Protein AF-A0A438CG32-F1 (afdb_monomer)

Structure (mmCIF, N/CA/C/O backbone):
data_AF-A0A438CG32-F1
#
_entry.id   AF-A0A438CG32-F1
#
loop_
_atom_site.group_PDB
_atom_site.id
_atom_site.type_symbol
_atom_site.label_atom_id
_atom_site.label_alt_id
_atom_site.label_comp_id
_atom_site.label_asym_id
_atom_site.label_entity_id
_atom_site.label_seq_id
_atom_site.pdbx_PDB_ins_code
_atom_site.Cartn_x
_atom_site.Cartn_y
_atom_site.Cartn_z
_atom_site.occupancy
_atom_site.B_iso_or_equiv
_atom_site.auth_seq_id
_atom_site.auth_comp_id
_atom_site.auth_asym_id
_atom_site.auth_atom_id
_atom_site.pdbx_PDB_model_num
ATOM 1 N N . MET A 1 1 ? -12.682 -11.803 31.995 1.00 38.56 1 MET A N 1
ATOM 2 C CA . MET A 1 1 ? -12.901 -11.619 30.548 1.00 38.56 1 MET A CA 1
ATOM 3 C C . MET A 1 1 ? -11.550 -11.618 29.873 1.00 38.56 1 MET A C 1
ATOM 5 O O . MET A 1 1 ? -10.680 -10.861 30.289 1.00 38.56 1 MET A O 1
ATOM 9 N N . GLU A 1 2 ? -11.354 -12.551 28.947 1.00 47.75 2 GLU A N 1
ATOM 10 C CA . GLU A 1 2 ? -10.110 -12.719 28.198 1.00 47.75 2 GLU A CA 1
ATOM 11 C C . GLU A 1 2 ? -9.851 -11.510 27.298 1.00 47.75 2 GLU A C 1
ATOM 13 O O . GLU A 1 2 ? -10.769 -10.940 26.710 1.00 47.75 2 GLU A O 1
ATOM 18 N N . ALA A 1 3 ? -8.580 -11.119 27.223 1.00 44.72 3 ALA A N 1
ATOM 19 C CA . ALA A 1 3 ? -8.092 -10.100 26.318 1.00 44.72 3 ALA A CA 1
ATOM 20 C C . ALA A 1 3 ? -8.390 -10.525 24.876 1.00 44.72 3 ALA A C 1
ATOM 22 O O . ALA A 1 3 ? -7.832 -11.507 24.383 1.00 44.72 3 ALA A O 1
ATOM 23 N N . ILE A 1 4 ? -9.254 -9.771 24.196 1.00 45.94 4 ILE A N 1
ATOM 24 C CA . ILE A 1 4 ? -9.373 -9.832 22.743 1.00 45.94 4 ILE A CA 1
ATOM 25 C C . ILE A 1 4 ? -8.038 -9.319 22.214 1.00 45.94 4 ILE A C 1
ATOM 27 O O . ILE A 1 4 ? -7.788 -8.116 22.153 1.00 45.94 4 ILE A O 1
ATOM 31 N N . ASN A 1 5 ? -7.144 -10.255 21.916 1.00 46.53 5 ASN A N 1
ATOM 32 C CA . ASN A 1 5 ? -5.902 -10.010 21.212 1.00 46.53 5 ASN A CA 1
ATOM 33 C C . ASN A 1 5 ? -6.265 -9.606 19.778 1.00 46.53 5 ASN A C 1
ATOM 35 O O . ASN A 1 5 ? -6.211 -10.417 18.856 1.00 46.53 5 ASN A O 1
ATOM 39 N N . ALA A 1 6 ? -6.707 -8.360 19.603 1.00 48.31 6 ALA A N 1
ATOM 40 C CA . ALA A 1 6 ? -6.747 -7.699 18.314 1.00 48.31 6 ALA A CA 1
ATOM 41 C C . ALA A 1 6 ? -5.291 -7.451 17.931 1.00 48.31 6 ALA A C 1
ATOM 43 O O . ALA A 1 6 ? -4.747 -6.371 18.146 1.00 48.31 6 ALA A O 1
ATOM 44 N N . TYR A 1 7 ? -4.631 -8.507 17.459 1.00 46.16 7 TYR A N 1
ATOM 45 C CA . TYR A 1 7 ? -3.339 -8.381 16.822 1.00 46.16 7 TYR A CA 1
ATOM 46 C C . TYR A 1 7 ? -3.584 -7.500 15.596 1.00 46.16 7 TYR A C 1
ATOM 48 O O . TYR A 1 7 ? -4.320 -7.916 14.695 1.00 46.16 7 TYR A O 1
ATOM 56 N N . PRO A 1 8 ? -3.064 -6.265 15.563 1.00 52.84 8 PRO A N 1
ATOM 57 C CA . PRO A 1 8 ? -3.330 -5.381 14.458 1.00 52.84 8 PRO A CA 1
ATOM 58 C C . PRO A 1 8 ? -2.467 -5.864 13.294 1.00 52.84 8 PRO A C 1
ATOM 60 O O . PRO A 1 8 ? -1.335 -5.427 13.113 1.00 52.84 8 PRO A O 1
ATOM 63 N N . HIS A 1 9 ? -3.002 -6.778 12.483 1.00 53.06 9 HIS A N 1
ATOM 64 C CA . HIS A 1 9 ? -2.410 -7.195 11.206 1.00 53.06 9 HIS A CA 1
ATOM 65 C C . HIS A 1 9 ? -2.364 -6.040 10.179 1.00 53.06 9 HIS A C 1
ATOM 67 O O . HIS A 1 9 ? -1.901 -6.214 9.058 1.00 53.06 9 HIS A O 1
ATOM 73 N N . HIS A 1 10 ? -2.793 -4.837 10.572 1.00 56.47 10 HIS A N 1
ATOM 74 C CA . HIS A 1 10 ? -3.131 -3.706 9.712 1.00 56.47 10 HIS A CA 1
ATOM 75 C C . HIS A 1 10 ? -1.960 -3.125 8.898 1.00 56.47 10 HIS A C 1
ATOM 77 O O . HIS A 1 10 ? -2.202 -2.455 7.900 1.00 56.47 10 HIS A O 1
ATOM 83 N N . GLY A 1 11 ? -0.703 -3.367 9.294 1.00 56.25 11 GLY A N 1
ATOM 84 C CA . GLY A 1 11 ? 0.483 -3.010 8.494 1.00 56.25 11 GLY A CA 1
ATOM 85 C C . GLY A 1 11 ? 1.025 -4.156 7.631 1.00 56.25 11 GLY A C 1
ATOM 86 O O . GLY A 1 11 ? 1.835 -3.934 6.734 1.00 56.25 11 GLY A O 1
ATOM 87 N N . PHE A 1 12 ? 0.590 -5.388 7.906 1.00 58.66 12 PHE A N 1
ATOM 88 C CA . PHE A 1 12 ? 1.064 -6.578 7.211 1.00 58.66 12 PHE A CA 1
ATOM 89 C C . PHE A 1 12 ? 0.470 -6.644 5.802 1.00 58.66 12 PHE A C 1
ATOM 91 O O . PHE A 1 12 ? 1.202 -6.889 4.852 1.00 58.66 12 PHE A O 1
ATOM 98 N N . ASP A 1 13 ? -0.820 -6.336 5.646 1.00 71.94 13 ASP A N 1
ATOM 99 C CA . ASP A 1 13 ? -1.523 -6.427 4.358 1.00 71.94 13 ASP A CA 1
ATOM 100 C C . ASP A 1 13 ? -1.026 -5.406 3.324 1.00 71.94 13 ASP A C 1
ATOM 102 O O . ASP A 1 13 ? -0.923 -5.703 2.131 1.00 71.94 13 ASP A O 1
ATOM 106 N N . THR A 1 14 ? -0.678 -4.203 3.777 1.00 76.12 14 THR A N 1
ATOM 107 C CA . THR A 1 14 ? -0.197 -3.114 2.923 1.00 76.12 14 THR A CA 1
ATOM 108 C C . THR A 1 14 ? 1.249 -3.333 2.474 1.00 76.12 14 THR A C 1
ATOM 110 O O . THR A 1 14 ? 1.536 -3.187 1.285 1.00 76.12 14 THR A O 1
ATOM 113 N N . TRP A 1 15 ? 2.154 -3.763 3.363 1.00 86.19 15 TRP A N 1
ATOM 114 C CA . TRP A 1 15 ? 3.535 -4.090 2.966 1.00 86.19 15 TRP A CA 1
ATOM 115 C C . TRP A 1 15 ? 3.640 -5.392 2.171 1.00 86.19 15 TRP A C 1
ATOM 117 O O . TRP A 1 15 ? 4.473 -5.505 1.274 1.00 86.19 15 TRP A O 1
ATOM 127 N N . LEU A 1 16 ? 2.734 -6.341 2.415 1.00 87.75 16 LEU A N 1
ATOM 128 C CA . LEU A 1 16 ? 2.600 -7.554 1.614 1.00 87.75 16 LEU A CA 1
ATOM 129 C C . LEU A 1 16 ? 2.235 -7.242 0.155 1.00 87.75 16 LEU A C 1
ATOM 131 O O . LEU A 1 16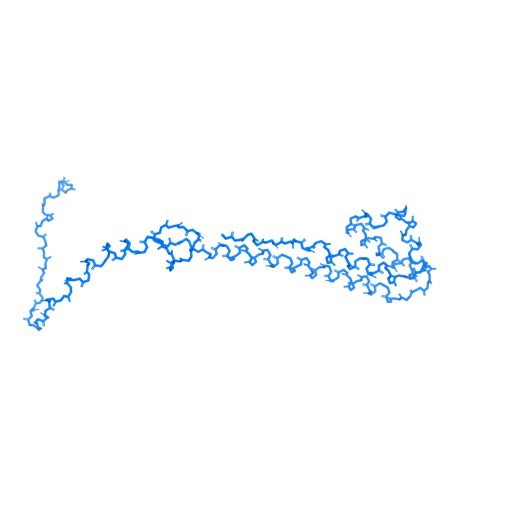 ? 2.733 -7.885 -0.765 1.00 87.75 16 LEU A O 1
ATOM 135 N N . LEU A 1 17 ? 1.389 -6.237 -0.087 1.00 87.25 17 LEU A N 1
ATOM 136 C CA . LEU A 1 17 ? 1.066 -5.815 -1.449 1.00 87.25 17 LEU A CA 1
ATOM 137 C C . LEU A 1 17 ? 2.298 -5.241 -2.173 1.00 87.25 17 LEU A C 1
ATOM 139 O O . LEU A 1 17 ? 2.500 -5.527 -3.353 1.00 87.25 17 LEU A O 1
ATOM 143 N N . VAL A 1 18 ? 3.127 -4.468 -1.461 1.00 89.12 18 VAL A N 1
ATOM 144 C CA . VAL A 1 18 ? 4.379 -3.895 -1.986 1.00 89.12 18 VAL A CA 1
ATOM 145 C C . VAL A 1 18 ? 5.403 -4.980 -2.287 1.00 89.12 18 VAL A C 1
ATOM 147 O O . VAL A 1 18 ? 5.985 -4.973 -3.371 1.00 89.12 18 VAL A O 1
ATOM 150 N N . SER A 1 19 ? 5.577 -5.953 -1.391 1.00 89.75 19 SER A N 1
ATOM 151 C CA . SER A 1 19 ? 6.509 -7.059 -1.612 1.00 89.75 19 SER A CA 1
ATOM 152 C C . SER A 1 19 ? 6.093 -7.942 -2.789 1.00 89.75 19 SER A C 1
ATOM 154 O O . SER A 1 19 ? 6.928 -8.254 -3.634 1.00 89.75 19 SER A O 1
ATOM 156 N N . TYR A 1 20 ? 4.803 -8.269 -2.926 1.00 88.50 20 TYR A N 1
ATOM 157 C CA . TYR A 1 20 ? 4.312 -9.021 -4.085 1.00 88.50 20 TYR A CA 1
ATOM 158 C C . TYR A 1 20 ? 4.524 -8.276 -5.401 1.00 88.50 20 TYR A C 1
ATOM 160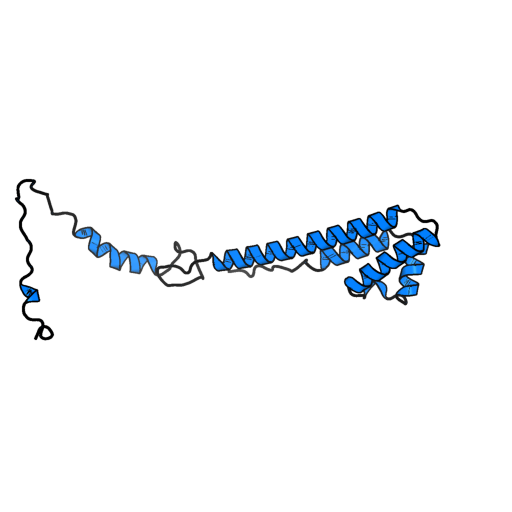 O O . TYR A 1 20 ? 4.866 -8.895 -6.411 1.00 88.50 20 TYR A O 1
ATOM 168 N N . PHE A 1 21 ? 4.307 -6.957 -5.404 1.00 88.00 21 PHE A N 1
ATOM 169 C CA . PHE A 1 21 ? 4.573 -6.147 -6.585 1.00 88.00 21 PHE A CA 1
ATOM 170 C C . PHE A 1 21 ? 6.060 -6.179 -6.929 1.00 88.00 21 PHE A C 1
ATOM 172 O O . PHE A 1 21 ? 6.397 -6.519 -8.062 1.00 88.00 21 PHE A O 1
ATOM 179 N N . TYR A 1 22 ? 6.927 -5.913 -5.945 1.00 90.50 22 TYR A N 1
ATOM 180 C CA . TYR A 1 22 ? 8.377 -5.999 -6.091 1.00 90.50 22 TYR A CA 1
ATOM 181 C C . TYR A 1 22 ? 8.779 -7.349 -6.680 1.00 90.50 22 TYR A C 1
ATOM 183 O O . TYR A 1 22 ? 9.414 -7.383 -7.726 1.00 90.50 22 TYR A O 1
ATOM 191 N N . ASP A 1 23 ? 8.342 -8.467 -6.103 1.00 90.31 23 ASP A N 1
ATOM 192 C CA . ASP A 1 23 ? 8.697 -9.807 -6.574 1.00 90.31 23 ASP A CA 1
ATOM 193 C C . ASP A 1 23 ? 8.275 -10.072 -8.024 1.00 90.31 23 ASP A C 1
ATOM 195 O O . ASP A 1 23 ? 9.033 -10.706 -8.766 1.00 90.31 23 ASP A O 1
ATOM 199 N N . GLY A 1 24 ? 7.126 -9.537 -8.443 1.00 87.06 24 GLY A N 1
ATOM 200 C CA . GLY A 1 24 ? 6.602 -9.635 -9.805 1.00 87.06 24 GLY A CA 1
ATOM 201 C C . GLY A 1 24 ? 7.252 -8.703 -10.835 1.00 87.06 24 GLY A C 1
ATOM 202 O O . GLY A 1 24 ? 6.958 -8.832 -12.025 1.00 87.06 24 GLY A O 1
ATOM 203 N N . MET A 1 25 ? 8.118 -7.774 -10.417 1.00 87.31 25 MET A N 1
ATOM 204 C CA . MET A 1 25 ? 8.831 -6.872 -11.327 1.00 87.31 25 MET A CA 1
ATOM 205 C C . MET A 1 25 ? 9.902 -7.605 -12.143 1.00 87.31 25 MET A C 1
ATOM 207 O O . MET A 1 25 ? 10.520 -8.573 -11.685 1.00 87.31 25 MET A O 1
ATOM 211 N N . SER A 1 26 ? 10.170 -7.094 -13.350 1.00 86.75 26 SER A N 1
ATOM 212 C CA . SER A 1 26 ? 11.278 -7.575 -14.174 1.00 86.75 26 SER A CA 1
ATOM 213 C C . SER A 1 26 ? 12.625 -7.299 -13.493 1.00 86.75 26 SER A C 1
ATOM 215 O O . SER A 1 26 ? 12.757 -6.393 -12.664 1.00 86.75 26 SER A O 1
ATOM 217 N N . SER A 1 27 ? 13.663 -8.057 -13.856 1.00 89.06 27 SER A N 1
ATOM 218 C CA . SER A 1 27 ? 15.013 -7.836 -13.322 1.00 89.06 27 SER A CA 1
ATOM 219 C C . SER A 1 27 ? 15.534 -6.424 -13.607 1.00 89.06 27 SER A C 1
ATOM 221 O O . SER A 1 27 ? 16.195 -5.839 -12.753 1.00 89.06 27 SER A O 1
ATOM 223 N N . SER A 1 28 ? 15.210 -5.866 -14.776 1.00 87.38 28 SER A N 1
ATOM 224 C CA . SER A 1 28 ? 15.610 -4.514 -15.179 1.00 87.38 28 SER A CA 1
ATOM 225 C C . SER A 1 28 ? 14.955 -3.446 -14.304 1.00 87.38 28 SER A C 1
ATOM 227 O O . SER A 1 28 ? 15.633 -2.541 -13.822 1.00 87.38 28 SER A O 1
ATOM 229 N N . MET A 1 29 ? 13.656 -3.584 -14.031 1.00 86.50 29 MET A N 1
ATOM 230 C CA . MET A 1 29 ? 12.931 -2.662 -13.159 1.00 86.50 29 MET A CA 1
ATOM 231 C C . MET A 1 29 ? 13.391 -2.759 -11.709 1.00 86.50 29 MET A C 1
ATOM 233 O O . MET A 1 29 ? 13.563 -1.732 -11.061 1.00 86.50 29 MET A O 1
ATOM 237 N N . LYS A 1 30 ? 13.610 -3.980 -11.197 1.00 90.75 30 LYS A N 1
ATOM 238 C CA . LYS A 1 30 ? 14.161 -4.185 -9.849 1.00 90.75 30 LYS A CA 1
ATOM 239 C C . LYS A 1 30 ? 15.515 -3.506 -9.719 1.00 90.75 30 LYS A C 1
ATOM 241 O O . LYS A 1 30 ? 15.746 -2.792 -8.755 1.00 90.75 30 LYS A O 1
ATOM 246 N N . LEU A 1 31 ? 16.387 -3.675 -10.713 1.00 91.44 31 LEU A N 1
ATOM 247 C CA . LEU A 1 31 ? 17.693 -3.025 -10.718 1.00 91.44 31 LEU A CA 1
ATOM 248 C C . LEU A 1 31 ? 17.567 -1.497 -10.696 1.00 91.44 31 LEU A C 1
ATOM 250 O O . LEU A 1 31 ? 18.268 -0.848 -9.921 1.00 91.44 31 LEU A O 1
ATOM 254 N N . LEU A 1 32 ? 16.682 -0.921 -11.514 1.00 91.31 32 LEU A N 1
ATOM 255 C CA . LEU A 1 32 ? 16.436 0.522 -11.519 1.00 91.31 32 LEU A CA 1
ATOM 256 C C . LEU A 1 32 ? 15.917 1.004 -10.157 1.00 91.31 32 LEU A C 1
ATOM 258 O O . LEU A 1 32 ? 16.460 1.957 -9.600 1.00 91.31 32 LEU A O 1
ATOM 262 N N . LEU A 1 33 ? 14.925 0.306 -9.602 1.00 92.69 33 LEU A N 1
ATOM 263 C CA . LEU A 1 33 ? 14.332 0.603 -8.302 1.00 92.69 33 LEU A CA 1
ATOM 264 C C . LEU A 1 33 ? 15.380 0.579 -7.184 1.00 92.69 33 LEU A C 1
ATOM 266 O O . LEU A 1 33 ? 15.513 1.546 -6.436 1.00 92.69 33 LEU A O 1
ATOM 270 N N . GLU A 1 34 ? 16.169 -0.493 -7.103 1.00 94.19 34 GLU A N 1
ATOM 271 C CA . GLU A 1 34 ? 17.217 -0.638 -6.091 1.00 94.19 34 GLU A CA 1
ATOM 272 C C . GLU A 1 34 ? 18.325 0.397 -6.269 1.00 94.19 34 GLU A C 1
ATOM 274 O O . GLU A 1 34 ? 18.819 0.945 -5.289 1.00 94.19 34 GLU A O 1
ATOM 279 N N . THR A 1 35 ? 18.689 0.729 -7.509 1.00 93.69 35 THR A N 1
ATOM 280 C CA . THR A 1 35 ? 19.692 1.769 -7.783 1.00 93.69 35 THR A CA 1
ATOM 281 C C . THR A 1 35 ? 19.231 3.128 -7.262 1.00 93.69 35 THR A C 1
ATOM 283 O O . THR A 1 35 ? 20.011 3.840 -6.632 1.00 93.69 35 THR A O 1
ATOM 286 N N . MET A 1 36 ? 17.962 3.479 -7.475 1.00 91.69 36 MET A N 1
ATOM 287 C CA . MET A 1 36 ? 17.385 4.726 -6.965 1.00 91.69 36 MET A CA 1
ATOM 288 C C . MET A 1 36 ? 17.278 4.746 -5.442 1.00 91.69 36 MET A C 1
ATOM 290 O O . MET A 1 36 ? 17.476 5.789 -4.823 1.00 91.69 36 MET A O 1
ATOM 294 N N . CYS A 1 37 ? 16.988 3.592 -4.842 1.00 92.75 37 CYS A N 1
ATOM 295 C CA . CYS A 1 37 ? 16.851 3.455 -3.398 1.00 92.75 37 CYS A CA 1
ATOM 296 C C . CYS A 1 37 ? 18.190 3.232 -2.679 1.00 92.75 37 CYS A C 1
ATOM 298 O O . CYS A 1 37 ? 18.207 3.194 -1.451 1.00 92.75 37 CYS A O 1
ATOM 300 N N . GLY A 1 38 ? 19.301 3.055 -3.404 1.00 93.31 38 GLY A N 1
ATOM 301 C CA . GLY A 1 38 ? 20.597 2.683 -2.827 1.00 93.31 38 GLY A CA 1
ATOM 302 C C . GLY A 1 38 ? 20.634 1.267 -2.234 1.00 93.31 38 GLY A C 1
ATOM 303 O O . GLY A 1 38 ? 21.413 1.019 -1.318 1.00 93.31 38 GLY A O 1
ATOM 304 N N . GLY A 1 39 ? 19.787 0.355 -2.724 1.00 93.06 39 GLY A N 1
ATOM 305 C CA . GLY A 1 39 ? 19.622 -1.009 -2.203 1.00 93.06 39 GLY A CA 1
ATOM 306 C C . GLY A 1 39 ? 18.710 -1.118 -0.975 1.00 93.06 39 GLY A C 1
ATOM 307 O O . GLY A 1 39 ? 18.693 -2.152 -0.314 1.00 93.06 39 GLY A O 1
ATOM 308 N N . ASP A 1 40 ? 18.010 -0.036 -0.625 1.00 93.56 40 ASP A N 1
ATOM 309 C CA . ASP A 1 40 ? 17.270 0.115 0.633 1.00 93.56 40 ASP A CA 1
ATOM 310 C C . ASP A 1 40 ? 15.748 0.223 0.422 1.00 93.56 40 ASP A C 1
ATOM 312 O O . ASP A 1 40 ? 15.037 0.800 1.242 1.00 93.56 40 ASP A O 1
ATOM 316 N N . PHE A 1 41 ? 15.218 -0.290 -0.696 1.00 93.31 41 PHE A N 1
ATOM 317 C CA . PHE A 1 41 ? 13.802 -0.111 -1.045 1.00 93.31 41 PHE A CA 1
ATOM 318 C C . PHE A 1 41 ? 12.848 -0.647 0.037 1.00 93.31 41 PHE A C 1
ATOM 320 O O . PHE A 1 41 ? 11.927 0.049 0.459 1.00 93.31 41 PHE A O 1
ATOM 327 N N . MET A 1 42 ? 13.103 -1.854 0.551 1.00 89.38 42 MET A N 1
ATOM 328 C CA . MET A 1 42 ? 12.217 -2.528 1.515 1.00 89.38 42 MET A CA 1
ATOM 329 C C . MET A 1 42 ? 12.185 -1.883 2.909 1.00 89.38 42 MET A C 1
ATOM 331 O O . MET A 1 42 ? 11.339 -2.252 3.725 1.00 89.38 42 MET A O 1
ATOM 335 N N . ASN A 1 43 ? 13.080 -0.930 3.181 1.00 90.00 43 ASN A N 1
ATOM 336 C CA . ASN A 1 43 ? 13.110 -0.171 4.431 1.00 90.00 43 ASN A CA 1
ATOM 337 C C . ASN A 1 43 ? 12.510 1.238 4.284 1.00 90.00 43 ASN A C 1
ATOM 339 O O . ASN A 1 43 ? 12.441 1.972 5.272 1.00 90.00 43 ASN A O 1
ATOM 343 N N . LYS A 1 44 ? 12.080 1.634 3.076 1.00 90.38 44 LYS A N 1
ATOM 344 C CA . LYS A 1 44 ? 11.383 2.906 2.855 1.00 90.38 44 LYS A CA 1
ATOM 345 C C . LYS A 1 44 ? 10.012 2.900 3.505 1.00 90.38 44 LYS A C 1
ATOM 347 O O . LYS A 1 44 ? 9.403 1.853 3.722 1.00 90.38 44 LYS A O 1
ATOM 352 N N . ASN A 1 45 ? 9.515 4.095 3.804 1.00 90.00 45 ASN A N 1
ATOM 353 C CA . ASN A 1 45 ? 8.122 4.222 4.198 1.00 90.00 45 ASN A CA 1
ATOM 354 C C . ASN A 1 45 ? 7.200 4.017 2.978 1.00 90.00 45 ASN A C 1
ATOM 356 O O . ASN A 1 45 ? 7.647 3.997 1.832 1.00 90.00 45 ASN A O 1
ATOM 360 N N . MET A 1 46 ? 5.901 3.848 3.225 1.00 83.44 46 MET A N 1
ATOM 361 C CA . MET A 1 46 ? 4.940 3.523 2.169 1.00 83.44 46 MET A CA 1
ATOM 362 C C . MET A 1 46 ? 4.788 4.619 1.110 1.00 83.44 46 MET A C 1
ATOM 364 O O . MET A 1 46 ? 4.648 4.295 -0.065 1.00 83.44 46 MET A O 1
ATOM 368 N N . GLU A 1 47 ? 4.827 5.888 1.508 1.00 88.19 47 GLU A N 1
ATOM 369 C CA . GLU A 1 47 ? 4.710 7.025 0.590 1.00 88.19 47 GLU A CA 1
ATOM 370 C C . GLU A 1 47 ? 5.921 7.071 -0.349 1.00 88.19 47 GLU A C 1
ATOM 372 O O . GLU A 1 47 ? 5.766 7.015 -1.567 1.00 88.19 47 GLU A O 1
ATOM 377 N N . GLU A 1 48 ? 7.126 7.007 0.221 1.00 91.19 48 GLU A N 1
ATOM 378 C CA . GLU A 1 48 ? 8.379 6.941 -0.536 1.00 91.19 48 GLU A CA 1
ATOM 379 C C . GLU A 1 48 ? 8.419 5.727 -1.471 1.00 91.19 48 GLU A C 1
ATOM 381 O O . GLU A 1 48 ? 8.800 5.843 -2.634 1.00 91.19 48 GLU A O 1
ATOM 386 N N . ALA A 1 49 ? 8.019 4.549 -0.984 1.00 91.88 49 ALA A N 1
ATOM 387 C CA . ALA A 1 49 ? 8.013 3.336 -1.790 1.00 91.88 49 ALA A CA 1
ATOM 388 C C . ALA A 1 49 ? 7.071 3.460 -2.993 1.00 91.88 49 ALA A C 1
ATOM 390 O O . ALA A 1 49 ? 7.447 3.085 -4.104 1.00 91.88 49 ALA A O 1
ATOM 391 N N . MET A 1 50 ? 5.873 4.018 -2.803 1.00 91.31 50 MET A N 1
ATOM 392 C CA . MET A 1 50 ? 4.931 4.244 -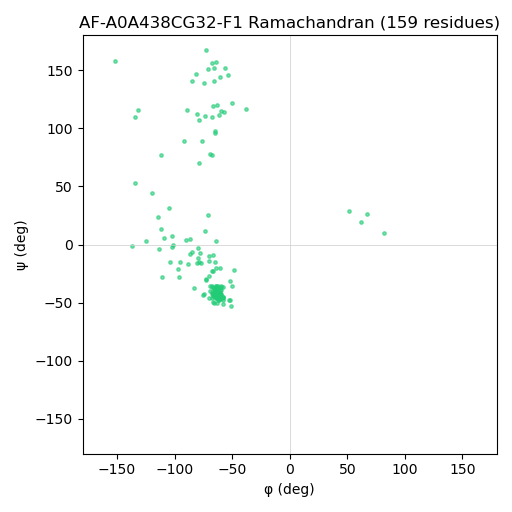3.900 1.00 91.31 50 MET A CA 1
ATOM 393 C C . MET A 1 50 ? 5.450 5.277 -4.904 1.00 91.31 50 MET A C 1
ATOM 395 O O . MET A 1 50 ? 5.300 5.064 -6.109 1.00 91.31 50 MET A O 1
ATOM 399 N N . ASP A 1 51 ? 6.116 6.335 -4.441 1.00 92.62 51 ASP A N 1
ATOM 400 C CA . ASP A 1 51 ? 6.754 7.325 -5.313 1.00 92.62 51 ASP A CA 1
ATOM 401 C C . ASP A 1 51 ? 7.851 6.693 -6.178 1.00 92.62 51 ASP A C 1
ATOM 403 O O . ASP A 1 51 ? 7.883 6.895 -7.397 1.00 92.62 51 ASP A O 1
ATOM 407 N N . PHE A 1 52 ? 8.707 5.855 -5.586 1.00 93.25 52 PHE A N 1
ATOM 408 C CA . PHE A 1 52 ? 9.724 5.120 -6.339 1.00 93.25 52 PHE A CA 1
ATOM 409 C C . PHE A 1 52 ? 9.105 4.152 -7.354 1.00 93.25 52 PHE A C 1
ATOM 411 O O . PHE A 1 52 ? 9.547 4.108 -8.503 1.00 93.25 52 PHE A O 1
ATOM 418 N N . LEU A 1 53 ? 8.063 3.405 -6.977 1.00 91.81 53 LEU A N 1
ATOM 419 C CA . LEU A 1 53 ? 7.366 2.494 -7.894 1.00 91.81 53 LEU A CA 1
ATOM 420 C C . LEU A 1 53 ? 6.696 3.243 -9.054 1.00 91.81 53 LEU A C 1
ATOM 422 O O . LEU A 1 53 ? 6.744 2.778 -10.195 1.00 91.81 53 LEU A O 1
ATOM 426 N N . SER A 1 54 ? 6.109 4.409 -8.781 1.00 90.44 54 SER A N 1
ATOM 427 C CA . SER A 1 54 ? 5.521 5.290 -9.794 1.00 90.44 54 SER A CA 1
ATOM 428 C C . SER A 1 54 ? 6.580 5.779 -10.782 1.00 90.44 54 SER A C 1
ATOM 430 O O . SER A 1 54 ? 6.407 5.647 -11.996 1.00 90.44 54 SER A O 1
ATOM 432 N N . TYR A 1 55 ? 7.722 6.247 -10.268 1.00 89.88 55 TYR A N 1
ATOM 433 C CA . TYR A 1 55 ? 8.837 6.673 -11.105 1.00 89.88 55 TYR A CA 1
ATOM 434 C C . TYR A 1 55 ? 9.369 5.530 -11.970 1.00 89.88 55 TYR A C 1
ATOM 436 O O . TYR A 1 55 ? 9.581 5.715 -13.166 1.00 89.88 55 TYR A O 1
ATOM 444 N N . VAL A 1 56 ? 9.569 4.337 -11.402 1.00 89.12 56 VAL A N 1
ATOM 445 C CA . VAL A 1 56 ? 10.056 3.175 -12.161 1.00 89.12 56 VAL A CA 1
ATOM 446 C C . VAL A 1 56 ? 9.058 2.768 -13.244 1.00 89.12 56 VAL A C 1
ATOM 448 O O . VAL A 1 56 ? 9.481 2.426 -14.346 1.00 89.12 56 VAL A O 1
ATOM 451 N N . ALA A 1 57 ? 7.752 2.863 -12.986 1.00 86.06 57 ALA A N 1
ATOM 452 C CA . ALA A 1 57 ? 6.732 2.609 -14.001 1.00 86.06 57 ALA A CA 1
ATOM 453 C C . ALA A 1 57 ? 6.747 3.638 -15.137 1.00 86.06 57 ALA A C 1
ATOM 455 O O . ALA A 1 57 ? 6.560 3.279 -16.300 1.00 86.06 57 ALA A O 1
ATOM 456 N N . GLU A 1 58 ? 6.999 4.909 -14.826 1.00 84.38 58 GLU A N 1
ATOM 457 C CA . GLU A 1 58 ? 7.148 5.950 -15.840 1.00 84.38 58 GLU A CA 1
ATOM 458 C C . GLU A 1 58 ? 8.447 5.780 -16.638 1.00 84.38 58 GLU A C 1
ATOM 460 O O . GLU A 1 58 ? 8.429 5.787 -17.870 1.00 84.38 58 GLU A O 1
ATOM 465 N N . ALA A 1 59 ? 9.565 5.544 -15.953 1.00 81.06 59 ALA A N 1
ATOM 466 C CA . ALA A 1 59 ? 10.861 5.314 -16.572 1.00 81.06 59 ALA A CA 1
ATOM 467 C C . ALA A 1 59 ? 10.858 4.050 -17.444 1.00 81.06 59 ALA A C 1
ATOM 469 O O . ALA A 1 59 ? 11.370 4.092 -18.562 1.00 81.06 59 ALA A O 1
ATOM 470 N N . GLY A 1 60 ? 10.245 2.950 -16.997 1.00 74.50 60 GLY A N 1
ATOM 471 C CA . GLY A 1 60 ? 10.145 1.694 -17.749 1.00 74.50 60 GLY A CA 1
ATOM 472 C C . GLY A 1 60 ? 9.428 1.847 -19.095 1.00 74.50 60 GLY A C 1
ATOM 473 O O . GLY A 1 60 ? 9.875 1.280 -20.095 1.00 74.50 60 GLY A O 1
ATOM 474 N N . MET A 1 61 ? 8.399 2.702 -19.154 1.00 65.44 61 MET A N 1
ATOM 475 C CA . MET A 1 61 ? 7.642 2.990 -20.379 1.00 65.44 61 MET A CA 1
ATOM 476 C C . MET A 1 61 ? 8.496 3.684 -21.453 1.00 65.44 61 MET A C 1
ATOM 478 O O . MET A 1 61 ? 8.339 3.401 -22.639 1.00 65.44 61 MET A O 1
ATOM 482 N N . TYR A 1 62 ? 9.406 4.582 -21.058 1.00 63.84 62 TYR A N 1
ATOM 483 C CA . TYR A 1 62 ? 10.238 5.343 -22.002 1.00 63.84 62 TYR A CA 1
ATOM 484 C C . TYR A 1 62 ? 11.622 4.731 -22.247 1.00 63.84 62 TYR A C 1
ATOM 486 O O . TYR A 1 62 ? 12.207 4.959 -23.305 1.00 63.84 62 TYR A O 1
ATOM 494 N N . THR A 1 63 ? 12.171 3.996 -21.275 1.00 65.00 63 THR A N 1
ATOM 495 C CA . THR A 1 63 ? 13.581 3.563 -21.286 1.00 65.00 63 THR A CA 1
ATOM 496 C C . THR A 1 63 ? 13.768 2.064 -21.490 1.00 65.00 63 THR A C 1
ATOM 498 O O . THR A 1 63 ? 14.789 1.666 -22.047 1.00 65.00 63 THR A O 1
ATOM 501 N N . LEU A 1 64 ? 12.796 1.235 -21.088 1.00 65.50 64 LEU A N 1
ATOM 502 C CA . LEU A 1 64 ? 12.913 -0.228 -21.117 1.00 65.50 64 LEU A CA 1
ATOM 503 C C . LEU A 1 64 ? 11.957 -0.899 -22.119 1.00 65.50 64 LEU A C 1
ATOM 505 O O . LEU A 1 64 ? 12.057 -2.108 -22.315 1.00 65.50 64 LEU A O 1
ATOM 509 N N . ASN A 1 65 ? 11.078 -0.135 -22.793 1.00 62.47 65 ASN A N 1
ATOM 510 C CA . ASN A 1 65 ? 9.997 -0.649 -23.657 1.00 62.47 65 ASN A CA 1
ATOM 511 C C . ASN A 1 65 ? 9.120 -1.703 -22.952 1.00 62.47 65 ASN A C 1
ATOM 513 O O . ASN A 1 65 ? 8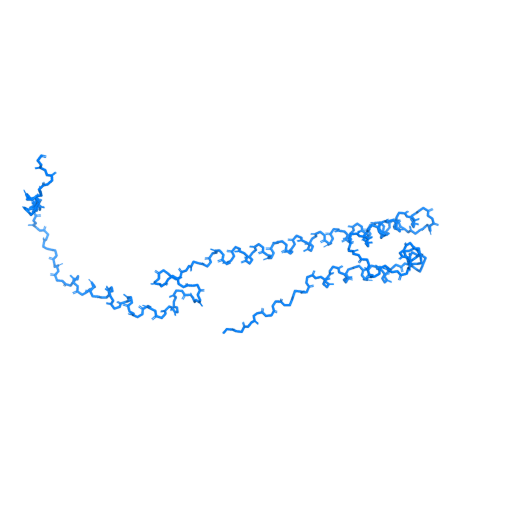.579 -2.605 -23.592 1.00 62.47 65 ASN A O 1
ATOM 517 N N . GLU A 1 66 ? 9.002 -1.612 -21.629 1.00 65.12 66 GLU A N 1
ATOM 518 C CA . GLU A 1 66 ? 8.153 -2.501 -20.845 1.00 65.12 66 GLU A CA 1
ATOM 519 C C . GLU A 1 66 ? 6.714 -1.961 -20.839 1.00 65.12 66 GLU A C 1
ATOM 521 O O . GLU A 1 66 ? 6.484 -0.750 -20.824 1.00 65.12 66 GLU A O 1
ATOM 526 N N . ASP A 1 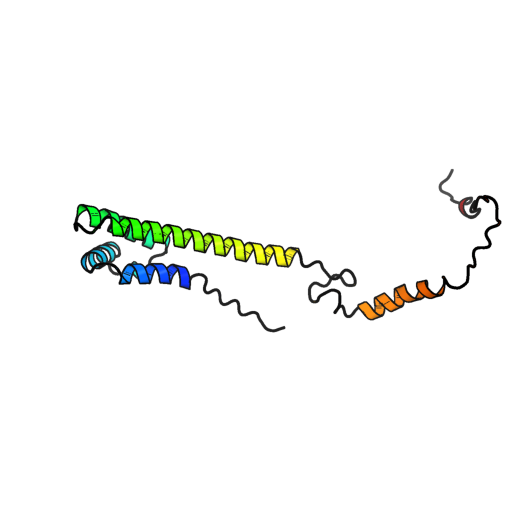67 ? 5.745 -2.876 -20.937 1.00 61.84 67 ASP A N 1
ATOM 527 C CA . ASP A 1 67 ? 4.354 -2.576 -21.290 1.00 61.84 67 ASP A CA 1
ATOM 528 C C . ASP A 1 67 ? 3.665 -1.543 -20.375 1.00 61.84 67 ASP A C 1
ATOM 530 O O . ASP A 1 67 ? 3.885 -1.482 -19.162 1.00 61.84 67 ASP A O 1
ATOM 534 N N . ILE A 1 68 ? 2.691 -0.826 -20.958 1.00 62.53 68 ILE A N 1
ATOM 535 C CA . ILE A 1 68 ? 1.703 0.055 -20.286 1.00 62.53 68 ILE A CA 1
ATOM 536 C C . ILE A 1 68 ? 1.025 -0.644 -19.085 1.00 62.53 68 ILE A C 1
ATOM 538 O O . ILE A 1 68 ? 0.534 0.002 -18.153 1.00 62.53 68 ILE A O 1
ATOM 542 N N . ASP A 1 69 ? 1.043 -1.976 -19.090 1.00 73.69 69 ASP A N 1
ATOM 543 C CA . ASP A 1 69 ? 0.631 -2.867 -18.012 1.00 73.69 69 ASP A CA 1
ATOM 544 C C . ASP A 1 69 ? 1.255 -2.512 -16.649 1.00 73.69 69 ASP A C 1
ATOM 546 O O . ASP A 1 69 ? 0.562 -2.582 -15.636 1.00 73.69 69 ASP A O 1
ATOM 550 N N . MET A 1 70 ? 2.509 -2.044 -16.579 1.00 77.00 70 MET A N 1
ATOM 551 C CA . MET A 1 70 ? 3.113 -1.714 -15.279 1.00 77.00 70 MET A CA 1
ATOM 552 C C . MET A 1 70 ? 2.442 -0.508 -14.623 1.00 77.00 70 MET A C 1
ATOM 554 O O . MET A 1 70 ? 2.079 -0.562 -13.449 1.00 77.00 70 MET A O 1
ATOM 558 N N . LYS A 1 71 ? 2.216 0.564 -15.385 1.00 79.75 71 LYS A N 1
ATOM 559 C CA . LYS A 1 71 ? 1.513 1.751 -14.887 1.00 79.75 71 LYS A CA 1
ATOM 560 C C . LYS A 1 71 ? 0.099 1.392 -14.430 1.00 79.75 71 LYS A C 1
ATOM 562 O O . LYS A 1 71 ? -0.355 1.872 -13.393 1.00 79.75 71 LYS A O 1
ATOM 567 N N . ALA A 1 72 ? -0.577 0.509 -15.167 1.00 85.50 72 ALA A N 1
ATOM 568 C CA . ALA A 1 72 ? -1.885 -0.005 -14.778 1.00 85.50 72 ALA A CA 1
ATOM 569 C C . ALA A 1 72 ? -1.824 -0.823 -13.477 1.00 85.50 72 ALA A C 1
ATOM 571 O O . ALA A 1 72 ? -2.694 -0.669 -12.620 1.00 85.50 72 ALA A O 1
ATOM 572 N N . LYS A 1 73 ? -0.789 -1.651 -13.288 1.00 84.06 73 LYS A N 1
ATOM 573 C CA . LYS A 1 73 ? -0.581 -2.422 -12.055 1.00 84.06 73 LYS A CA 1
ATOM 574 C C . LYS A 1 73 ? -0.252 -1.532 -10.854 1.00 84.06 73 LYS A C 1
ATOM 576 O O . LYS A 1 73 ? -0.828 -1.763 -9.794 1.00 84.06 73 LYS A O 1
ATOM 581 N N . VAL A 1 74 ? 0.578 -0.495 -11.015 1.00 87.31 74 VAL A N 1
ATOM 582 C CA . VAL A 1 74 ? 0.835 0.505 -9.958 1.00 87.31 74 VAL A CA 1
ATOM 583 C C . VAL A 1 74 ? -0.453 1.253 -9.611 1.00 87.31 74 VAL A C 1
ATOM 585 O O . VAL A 1 74 ? -0.811 1.334 -8.444 1.00 87.31 74 VAL A O 1
ATOM 588 N N . ALA A 1 75 ? -1.234 1.698 -10.601 1.00 88.31 75 ALA A N 1
ATOM 589 C CA . ALA A 1 75 ? -2.522 2.349 -10.343 1.00 88.31 75 ALA A CA 1
ATOM 590 C C . ALA A 1 75 ? -3.527 1.418 -9.633 1.00 88.31 75 ALA A C 1
ATOM 592 O O . ALA A 1 75 ? -4.236 1.829 -8.712 1.00 88.31 75 ALA A O 1
ATOM 593 N N . ALA A 1 76 ? -3.584 0.144 -10.031 1.00 90.06 76 ALA A N 1
ATOM 594 C CA . ALA A 1 76 ? -4.421 -0.855 -9.374 1.00 90.06 76 ALA A CA 1
ATOM 595 C C . ALA A 1 76 ? -3.980 -1.113 -7.926 1.00 90.06 76 ALA A C 1
ATOM 597 O O . ALA A 1 76 ? -4.833 -1.341 -7.065 1.00 90.06 76 ALA A O 1
ATOM 598 N N . MET A 1 77 ? -2.674 -1.068 -7.668 1.00 89.12 77 MET A N 1
ATOM 599 C CA . MET A 1 77 ? -2.084 -1.179 -6.342 1.00 89.12 77 MET A CA 1
ATOM 600 C C . MET A 1 77 ? -2.436 0.027 -5.468 1.00 89.12 77 MET A C 1
ATOM 602 O O . MET A 1 77 ? -2.966 -0.180 -4.379 1.00 89.12 77 MET A O 1
ATOM 606 N N . THR A 1 78 ? -2.261 1.258 -5.962 1.00 89.50 78 THR A N 1
ATOM 607 C CA . THR A 1 78 ? -2.670 2.489 -5.263 1.00 89.50 78 THR A CA 1
ATOM 608 C C . THR A 1 78 ? -4.139 2.426 -4.848 1.00 89.50 78 THR A C 1
ATOM 610 O O . THR A 1 78 ? -4.458 2.608 -3.678 1.00 89.50 78 THR A O 1
ATOM 613 N N . ARG A 1 79 ? -5.035 2.034 -5.764 1.00 91.19 79 ARG A N 1
ATOM 614 C CA . ARG A 1 79 ? -6.468 1.888 -5.459 1.00 91.19 79 ARG A CA 1
ATOM 615 C C . ARG A 1 79 ? -6.745 0.856 -4.358 1.00 91.19 79 ARG A C 1
ATOM 617 O O . ARG A 1 79 ? -7.639 1.052 -3.542 1.00 91.19 79 ARG A O 1
ATOM 624 N N . ARG A 1 80 ? -6.017 -0.266 -4.342 1.00 87.75 80 ARG A N 1
ATOM 625 C CA . ARG A 1 80 ? -6.168 -1.291 -3.293 1.00 87.75 80 ARG A CA 1
ATOM 626 C C . ARG A 1 80 ? -5.655 -0.799 -1.941 1.00 87.75 80 ARG A C 1
ATOM 628 O O . ARG A 1 80 ? -6.259 -1.139 -0.931 1.00 87.75 80 ARG A O 1
ATOM 635 N N . LEU A 1 81 ? -4.585 -0.003 -1.919 1.00 87.31 81 LEU A N 1
ATOM 636 C CA . LEU A 1 81 ? -4.096 0.638 -0.695 1.00 87.31 81 LEU A CA 1
ATOM 637 C C . LEU A 1 81 ? -5.129 1.626 -0.139 1.00 87.31 81 LEU A C 1
ATOM 639 O O . LEU A 1 81 ? -5.444 1.567 1.044 1.00 87.31 81 LEU A O 1
ATOM 643 N N . GLU A 1 82 ? -5.722 2.462 -0.993 1.00 87.50 82 GLU A N 1
ATOM 644 C CA . GLU A 1 82 ? -6.807 3.373 -0.599 1.00 87.50 82 GLU A CA 1
ATOM 645 C C . GLU A 1 82 ? -8.023 2.611 -0.047 1.00 87.50 82 GLU A C 1
ATOM 647 O O . GLU A 1 82 ? -8.579 2.987 0.982 1.00 87.50 82 GLU A O 1
ATOM 652 N N . GLU A 1 83 ? -8.421 1.505 -0.688 1.00 86.75 83 GLU A N 1
ATOM 653 C CA . GLU A 1 83 ? -9.515 0.651 -0.208 1.00 86.75 83 GLU A CA 1
ATOM 654 C C . GLU A 1 83 ? -9.214 0.053 1.176 1.00 86.75 83 GLU A C 1
ATOM 656 O O . GLU A 1 83 ? -10.101 0.002 2.031 1.00 86.75 83 GLU A O 1
ATOM 661 N N . LEU A 1 84 ? -7.974 -0.388 1.412 1.00 83.69 84 LEU A N 1
ATOM 662 C CA . LEU A 1 84 ? -7.540 -0.903 2.712 1.00 83.69 84 LEU A CA 1
ATOM 663 C C . LEU A 1 84 ? -7.553 0.191 3.790 1.00 83.69 84 LEU A C 1
ATOM 665 O O . LEU A 1 84 ? -8.042 -0.056 4.893 1.00 83.69 84 LEU A O 1
ATOM 669 N N . GLU A 1 85 ? -7.100 1.406 3.472 1.00 83.62 85 GLU A N 1
ATOM 670 C CA . GLU A 1 85 ? -7.133 2.536 4.411 1.00 83.62 85 GLU A CA 1
ATOM 671 C C . GLU A 1 85 ? -8.580 2.944 4.749 1.00 83.62 85 GLU A C 1
ATOM 673 O O . GLU A 1 85 ? -8.907 3.199 5.909 1.00 83.62 85 GLU A O 1
ATOM 678 N N . LEU A 1 86 ? -9.493 2.922 3.770 1.00 83.75 86 LEU A N 1
ATOM 679 C CA . LEU A 1 86 ? -10.918 3.185 4.003 1.00 83.75 86 LEU A CA 1
ATOM 680 C C . LEU A 1 86 ? -11.585 2.100 4.857 1.00 83.75 86 LEU A C 1
ATOM 682 O O . LEU A 1 86 ? -12.363 2.427 5.757 1.00 83.75 86 LEU A O 1
ATOM 686 N N . LYS A 1 87 ? -11.275 0.818 4.619 1.00 82.69 87 LYS A N 1
ATOM 687 C CA . LYS A 1 87 ? -11.761 -0.289 5.463 1.00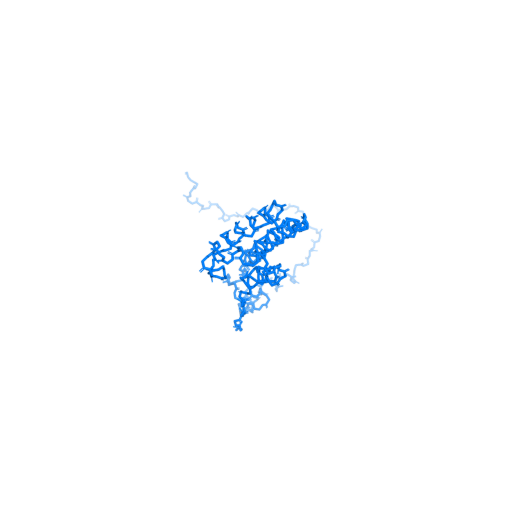 82.69 87 LYS A CA 1
ATOM 688 C C . LYS A 1 87 ? -11.299 -0.128 6.907 1.00 82.69 87 LYS A C 1
ATOM 690 O O . LYS A 1 87 ? -12.113 -0.273 7.813 1.00 82.69 87 LYS A O 1
ATOM 695 N N . LYS A 1 88 ? -10.038 0.257 7.115 1.00 77.31 88 LYS A N 1
ATOM 696 C CA . LYS A 1 88 ? -9.489 0.567 8.441 1.00 77.31 88 LYS A CA 1
ATOM 697 C C . LYS A 1 88 ? -10.268 1.687 9.132 1.00 77.31 88 LYS A C 1
ATOM 699 O O . LYS A 1 88 ? -10.635 1.534 10.294 1.00 77.31 88 LYS A O 1
ATOM 704 N N . ILE A 1 89 ? -10.549 2.794 8.439 1.00 79.50 89 ILE A N 1
ATOM 705 C CA . ILE A 1 89 ? -11.345 3.896 9.010 1.00 79.50 89 ILE A CA 1
ATOM 706 C C . ILE A 1 89 ? -12.741 3.400 9.400 1.00 79.50 89 ILE A C 1
ATOM 708 O O . ILE A 1 89 ? -13.210 3.699 10.497 1.00 79.50 89 ILE A O 1
ATOM 712 N N . HIS A 1 90 ? -13.383 2.608 8.539 1.00 81.50 90 HIS A N 1
ATOM 713 C CA . HIS A 1 90 ? -14.708 2.063 8.811 1.00 81.50 90 HIS A CA 1
ATOM 714 C C . HIS A 1 90 ? -14.722 1.114 10.016 1.00 81.50 90 HIS A C 1
ATOM 716 O O . HIS A 1 90 ? -15.575 1.267 10.882 1.00 81.50 90 HIS A O 1
ATOM 722 N N . GLU A 1 91 ? -13.777 0.177 10.125 1.00 76.56 91 GLU A N 1
ATOM 723 C CA . GLU A 1 91 ? -13.686 -0.732 11.277 1.00 76.56 91 GLU A CA 1
ATOM 724 C C . GLU A 1 91 ? -13.482 0.029 12.591 1.00 76.56 91 GLU A C 1
ATOM 726 O O . GLU A 1 91 ? -14.193 -0.214 13.568 1.00 76.56 91 GLU A O 1
ATOM 731 N N . VAL A 1 92 ? -12.562 0.999 12.610 1.00 77.88 92 VAL A N 1
ATOM 732 C CA . VAL A 1 92 ? -12.320 1.848 13.788 1.00 77.88 92 VAL A CA 1
ATOM 733 C C . VAL A 1 92 ? -13.577 2.634 14.156 1.00 77.88 92 VAL A C 1
ATOM 735 O O . VAL A 1 92 ? -13.928 2.725 15.334 1.00 77.88 92 VAL A O 1
ATOM 738 N N . GLN A 1 93 ? -14.281 3.168 13.159 1.00 74.38 93 GLN A N 1
ATOM 739 C CA . GLN A 1 93 ? -15.526 3.889 13.375 1.00 74.38 93 GLN A CA 1
ATOM 740 C C . GLN A 1 93 ? -16.633 2.972 13.911 1.00 74.38 93 GLN A C 1
ATOM 742 O O . GLN A 1 93 ? -17.300 3.346 14.870 1.00 74.38 93 GLN A O 1
ATOM 747 N N . VAL A 1 94 ? -16.788 1.756 13.379 1.00 72.50 94 VAL A N 1
ATOM 748 C CA . VAL A 1 94 ? -17.765 0.767 13.865 1.00 72.50 94 VAL A CA 1
ATOM 749 C C . VAL A 1 94 ? -17.479 0.380 15.317 1.00 72.50 94 VAL A C 1
ATOM 751 O O . VAL A 1 94 ? -18.408 0.299 16.121 1.00 72.50 94 VAL A O 1
ATOM 754 N N . VAL A 1 95 ? -16.212 0.191 15.694 1.00 73.38 95 VAL A N 1
ATOM 755 C CA . VAL A 1 95 ? -15.827 -0.078 17.091 1.00 73.38 95 VAL A CA 1
ATOM 756 C C . VAL A 1 95 ? -16.158 1.115 17.989 1.00 73.38 95 VAL A C 1
ATOM 758 O O . VAL A 1 95 ? -16.758 0.933 19.049 1.00 73.38 95 VAL A O 1
ATOM 761 N N . ALA A 1 96 ? -15.822 2.336 17.564 1.00 70.56 96 ALA A N 1
ATOM 762 C CA . ALA A 1 96 ? -16.126 3.547 18.321 1.00 70.56 96 ALA A CA 1
ATOM 763 C C . ALA A 1 96 ? -17.641 3.746 18.501 1.00 70.56 96 ALA A C 1
ATOM 765 O O . ALA A 1 96 ? -18.103 3.990 19.612 1.00 70.56 96 ALA A O 1
ATOM 766 N N . GLU A 1 97 ? -18.427 3.581 17.437 1.00 73.56 97 GLU A N 1
ATOM 767 C CA . GLU A 1 97 ? -19.888 3.672 17.477 1.00 73.56 97 GLU A CA 1
ATOM 768 C C . GLU A 1 97 ? -20.502 2.578 18.355 1.00 73.56 97 GLU A C 1
ATOM 770 O O . GLU A 1 97 ? -21.407 2.863 19.137 1.00 73.56 97 GLU A O 1
ATOM 775 N N . THR A 1 98 ? -19.981 1.349 18.301 1.00 66.94 98 THR A N 1
ATOM 776 C CA . THR A 1 98 ? -20.432 0.250 19.166 1.00 66.94 98 THR A CA 1
ATOM 777 C C . THR A 1 98 ? -20.208 0.590 20.637 1.00 66.94 98 THR A C 1
ATOM 779 O O . THR A 1 98 ? -21.142 0.470 21.423 1.00 66.94 98 THR A O 1
ATOM 782 N N . LEU A 1 99 ? -19.022 1.091 21.008 1.00 61.88 99 LEU A N 1
ATOM 783 C CA . LEU A 1 99 ? -18.720 1.532 22.377 1.00 61.88 99 LEU A CA 1
ATOM 784 C C . LEU A 1 99 ? -19.614 2.695 22.833 1.00 61.88 99 LEU A C 1
ATOM 786 O O . LEU A 1 99 ? -20.012 2.737 23.993 1.00 61.88 99 LEU A O 1
ATOM 790 N N . VAL A 1 100 ? -19.967 3.611 21.929 1.00 63.19 100 VAL A N 1
ATOM 791 C CA . VAL A 1 100 ? -20.879 4.734 22.214 1.00 63.19 100 VAL A CA 1
ATOM 792 C C . VAL A 1 100 ? -22.335 4.272 22.365 1.00 63.19 100 VAL A C 1
ATOM 794 O O . VAL A 1 100 ? -23.096 4.869 23.127 1.00 63.19 100 VAL A O 1
ATOM 797 N N . GLN A 1 101 ? -22.741 3.207 21.667 1.00 62.44 101 GLN A N 1
ATOM 798 C CA . GLN A 1 101 ? -24.080 2.622 21.790 1.00 62.44 101 GLN A CA 1
ATOM 799 C C . GLN A 1 101 ? -24.244 1.710 23.010 1.00 62.44 101 GLN A C 1
ATOM 801 O O . GLN A 1 101 ? -25.384 1.444 23.404 1.00 62.44 101 GLN A O 1
ATOM 806 N N . VAL A 1 102 ? -23.151 1.264 23.644 1.00 64.56 102 VAL A N 1
ATOM 807 C CA . VAL A 1 102 ? -23.226 0.610 24.956 1.00 64.56 102 VAL A CA 1
ATOM 808 C C . VAL A 1 102 ? -23.721 1.646 25.958 1.00 64.56 102 VAL A C 1
ATOM 810 O O . VAL A 1 102 ? -22.964 2.472 26.453 1.00 64.56 102 VAL A O 1
ATOM 813 N N . LYS A 1 103 ? -25.023 1.637 26.247 1.00 69.75 103 LYS A N 1
ATOM 814 C CA . LYS A 1 103 ? -25.585 2.449 27.325 1.00 69.75 103 LYS A CA 1
ATOM 815 C C . LYS A 1 103 ? -25.222 1.809 28.662 1.00 69.75 103 LYS A C 1
ATOM 817 O O . LYS A 1 103 ? -25.323 0.586 28.780 1.00 69.75 103 LYS A O 1
ATOM 822 N N . PRO A 1 104 ? -24.861 2.611 29.676 1.00 78.19 104 PRO A N 1
ATOM 823 C CA . PRO A 1 104 ? -24.625 2.074 31.002 1.00 78.19 104 PRO A CA 1
ATOM 824 C C . PRO A 1 104 ? -25.911 1.425 31.513 1.00 78.19 104 PRO A C 1
ATOM 826 O O . PRO A 1 104 ? -27.014 1.914 31.243 1.00 78.19 104 PRO A O 1
ATOM 829 N N . CYS A 1 105 ? -25.775 0.331 32.259 1.00 79.69 105 CYS A N 1
ATOM 830 C CA . CYS A 1 105 ? -26.897 -0.340 32.892 1.00 79.69 105 CYS A CA 1
ATOM 831 C C . CYS A 1 105 ? -27.742 0.698 33.655 1.00 79.69 105 CYS A C 1
ATOM 833 O O . CYS A 1 105 ? -27.220 1.359 34.551 1.00 79.69 105 CYS A O 1
ATOM 835 N N . PRO A 1 106 ? -29.043 0.860 33.364 1.00 75.69 106 PRO A N 1
ATOM 836 C CA . PRO A 1 106 ? -29.860 1.899 33.994 1.00 75.69 106 PRO A CA 1
ATOM 837 C C . PRO A 1 106 ? -30.041 1.695 35.508 1.00 75.69 106 PRO A C 1
ATOM 839 O O . PRO A 1 106 ? -30.456 2.617 36.202 1.00 75.69 106 PRO A O 1
ATOM 842 N N . ILE A 1 107 ? -29.725 0.501 36.020 1.00 79.50 107 ILE A N 1
ATOM 843 C CA . ILE A 1 107 ? -29.896 0.119 37.427 1.00 79.50 107 ILE A CA 1
ATOM 844 C C . ILE A 1 107 ? -28.711 0.591 38.283 1.00 79.50 107 ILE A C 1
ATOM 846 O O . ILE A 1 107 ? -28.895 1.008 39.421 1.00 79.50 107 ILE A O 1
ATOM 850 N N . CYS A 1 108 ? -27.490 0.541 37.749 1.00 83.25 108 CYS A N 1
ATOM 851 C CA . CYS A 1 108 ? -26.253 0.784 38.508 1.00 83.25 108 CYS A CA 1
ATOM 852 C C . CYS A 1 108 ? -25.225 1.665 37.780 1.00 83.25 108 CYS A C 1
ATOM 854 O O . CYS A 1 108 ? -24.149 1.922 38.308 1.00 83.25 108 CYS A O 1
ATOM 856 N N . GLN A 1 109 ? -25.537 2.083 36.555 1.00 78.56 109 GLN A N 1
ATOM 857 C CA . GLN A 1 109 ? -24.702 2.879 35.657 1.00 78.56 109 GLN A CA 1
ATOM 858 C C . GLN A 1 109 ? -23.376 2.220 35.223 1.00 78.56 109 GLN A C 1
ATOM 860 O O . GLN A 1 109 ? -22.474 2.904 34.743 1.00 78.56 109 GLN A O 1
ATOM 865 N N . SER A 1 110 ? -23.256 0.894 35.351 1.00 76.25 110 SER A N 1
ATOM 866 C CA . SER A 1 110 ? -22.072 0.138 34.916 1.00 76.25 110 SER A CA 1
ATOM 867 C C . SER A 1 110 ? -22.085 -0.165 33.414 1.00 76.25 110 SER A C 1
ATOM 869 O O . SER A 1 110 ? -23.145 -0.415 32.842 1.00 76.25 110 SER A O 1
ATOM 871 N N . TYR A 1 111 ? -20.901 -0.197 32.799 1.00 77.25 111 TYR A N 1
ATOM 872 C CA . TYR A 1 111 ? -20.669 -0.648 31.418 1.00 77.25 111 TYR A CA 1
ATOM 873 C C . TYR A 1 111 ? -20.099 -2.079 31.348 1.00 77.25 111 TYR A C 1
ATOM 875 O O . TYR A 1 111 ? -19.829 -2.578 30.261 1.00 77.25 111 TYR A O 1
ATOM 883 N N . GLU A 1 112 ? -19.880 -2.735 32.493 1.00 75.44 112 GLU A N 1
ATOM 884 C CA . GLU A 1 112 ? -19.171 -4.024 32.573 1.00 75.44 112 GLU A CA 1
ATOM 885 C C . GLU A 1 112 ? -20.013 -5.231 32.136 1.00 75.44 112 GLU A C 1
ATOM 887 O O . GLU A 1 112 ? -19.470 -6.306 31.893 1.00 75.44 112 GLU A O 1
ATOM 892 N N . TYR A 1 113 ? -21.332 -5.071 32.051 1.00 69.38 113 TYR A N 1
ATOM 893 C CA . TYR A 1 113 ? -22.277 -6.147 31.771 1.00 69.38 113 TYR A CA 1
ATOM 894 C C . TYR A 1 113 ? -23.527 -5.615 31.075 1.00 69.38 113 TYR A C 1
ATOM 896 O O . TYR A 1 113 ? -23.882 -4.437 31.192 1.00 69.38 113 TYR A O 1
ATOM 904 N N . LEU A 1 114 ? -24.231 -6.507 30.377 1.00 68.25 114 LEU A N 1
ATOM 905 C CA . LEU A 1 114 ? -25.563 -6.208 29.865 1.00 68.25 114 LEU A CA 1
ATOM 906 C C . LEU A 1 114 ? -26.535 -6.023 31.033 1.00 68.25 114 LEU A C 1
ATOM 908 O O . LEU A 1 114 ? -26.366 -6.613 32.099 1.00 68.25 114 LEU A O 1
ATOM 912 N N . VAL A 1 115 ? -27.582 -5.219 30.831 1.00 69.62 115 VAL A N 1
ATOM 913 C CA . VAL A 1 115 ? -28.575 -4.920 31.880 1.00 69.62 115 VAL A CA 1
ATOM 914 C C . VAL A 1 115 ? -29.146 -6.181 32.537 1.00 69.62 115 VAL A C 1
ATOM 916 O O . VAL A 1 115 ? -29.420 -6.145 33.729 1.00 69.62 115 VAL A O 1
ATOM 919 N N . GLU A 1 116 ? -29.260 -7.286 31.794 1.00 72.31 116 GLU A N 1
ATOM 920 C CA . GLU A 1 116 ? -29.789 -8.580 32.254 1.00 72.31 116 GLU A CA 1
ATOM 921 C C . GLU A 1 116 ? -28.899 -9.287 33.288 1.00 72.31 116 GLU A C 1
ATOM 923 O O . GLU A 1 116 ? -29.390 -10.084 34.083 1.00 72.31 116 GLU A O 1
ATOM 928 N N . GLU A 1 117 ? -27.607 -8.962 33.324 1.00 76.44 117 GLU A N 1
ATOM 929 C CA . GLU A 1 117 ? -26.619 -9.553 34.234 1.00 76.44 117 GLU A CA 1
ATOM 930 C C . GLU A 1 117 ? -26.280 -8.624 35.410 1.00 76.44 117 GLU A C 1
ATOM 932 O O . GLU A 1 117 ? -25.372 -8.896 36.197 1.00 76.44 117 GLU A O 1
ATOM 937 N N . CYS A 1 118 ? -27.005 -7.511 35.558 1.00 80.00 118 CYS A N 1
ATOM 938 C CA . CYS A 1 118 ? -26.738 -6.540 36.605 1.00 80.00 118 CYS A CA 1
ATOM 939 C C . CYS A 1 118 ? -26.928 -7.139 38.019 1.00 80.00 118 CYS A C 1
ATOM 941 O O . CYS A 1 118 ? -28.048 -7.506 38.390 1.00 80.00 118 CYS A O 1
ATOM 943 N N . PRO A 1 119 ? -25.879 -7.152 38.870 1.00 80.19 119 PRO A N 1
ATOM 944 C CA . PRO A 1 119 ? -25.935 -7.694 40.232 1.00 80.19 119 PRO A CA 1
ATOM 945 C C . PRO A 1 119 ? -26.952 -6.994 41.139 1.00 80.19 119 PRO A C 1
ATOM 947 O O . PRO A 1 119 ? -27.371 -7.552 42.150 1.00 80.19 119 PRO A O 1
ATOM 950 N N . THR A 1 120 ? -27.352 -5.771 40.784 1.00 77.50 120 THR A N 1
ATOM 951 C CA . THR A 1 120 ? -28.324 -4.957 41.520 1.00 77.50 120 THR A CA 1
ATOM 952 C C . THR A 1 120 ? -29.773 -5.252 41.103 1.00 77.50 120 THR A C 1
ATOM 954 O O . THR A 1 120 ? -30.692 -4.788 41.775 1.00 77.50 120 THR A O 1
ATOM 957 N N . ILE A 1 121 ? -30.020 -6.050 40.048 1.00 75.75 121 ILE A N 1
ATOM 958 C CA . ILE A 1 121 ? -31.380 -6.439 39.616 1.00 75.75 121 ILE A CA 1
ATOM 959 C C . ILE A 1 121 ? -32.223 -7.020 40.758 1.00 75.75 121 ILE A C 1
ATOM 961 O O . ILE A 1 121 ? -33.364 -6.576 40.905 1.00 75.75 121 ILE A O 1
ATOM 965 N N . PRO A 1 122 ? -31.731 -7.974 41.579 1.00 72.56 122 PRO A N 1
ATOM 966 C CA . PRO A 1 122 ? -32.541 -8.556 42.646 1.00 72.56 122 PRO A CA 1
ATOM 967 C C . PRO A 1 122 ? -32.993 -7.506 43.667 1.00 72.56 122 PRO A C 1
ATOM 969 O O . PRO A 1 122 ? -34.166 -7.478 44.027 1.00 72.56 122 PRO A O 1
ATOM 972 N N . ALA A 1 123 ? -32.098 -6.590 44.048 1.00 70.06 123 ALA A N 1
ATOM 973 C CA . ALA A 1 123 ? -32.387 -5.515 44.995 1.00 70.06 123 ALA A CA 1
ATOM 974 C C . ALA A 1 123 ? -33.346 -4.462 44.410 1.00 70.06 123 ALA A C 1
ATOM 976 O O . ALA A 1 123 ? -34.267 -4.016 45.087 1.00 70.06 123 ALA A O 1
ATOM 977 N N . ALA A 1 124 ? -33.186 -4.095 43.134 1.00 65.44 124 ALA A N 1
ATOM 978 C CA . ALA A 1 124 ? -34.117 -3.192 42.459 1.00 65.44 124 ALA A CA 1
ATOM 979 C C . ALA A 1 124 ? -35.521 -3.814 42.355 1.00 65.44 124 ALA A C 1
ATOM 981 O O . ALA A 1 124 ? -36.518 -3.151 42.627 1.00 65.44 124 ALA A O 1
ATOM 982 N N . ARG A 1 125 ? -35.610 -5.106 42.020 1.00 67.44 125 ARG A N 1
ATOM 983 C CA . ARG A 1 125 ? -36.884 -5.831 41.940 1.00 67.44 125 ARG A CA 1
ATOM 984 C C . ARG A 1 125 ? -37.587 -5.926 43.294 1.00 67.44 125 ARG A C 1
ATOM 986 O O . ARG A 1 125 ? -38.808 -5.844 43.329 1.00 67.44 125 ARG A O 1
ATOM 993 N N . GLU A 1 126 ? -36.841 -6.065 44.384 1.00 63.62 126 GLU A N 1
ATOM 994 C CA . GLU A 1 126 ? -37.383 -6.058 45.747 1.00 63.62 126 GLU A CA 1
ATOM 995 C C . GLU A 1 126 ? -37.951 -4.676 46.118 1.00 63.62 126 GLU A C 1
ATOM 997 O O . GLU A 1 126 ? -39.074 -4.583 46.598 1.00 63.62 126 GLU A O 1
ATOM 1002 N N . MET A 1 127 ? -37.257 -3.587 45.767 1.00 62.41 127 MET A N 1
ATOM 1003 C CA . MET A 1 127 ? -37.724 -2.219 46.045 1.00 62.41 127 MET A CA 1
ATOM 1004 C C . MET A 1 127 ? -38.946 -1.772 45.219 1.00 62.41 127 MET A C 1
ATOM 1006 O O . MET A 1 127 ? -39.701 -0.914 45.675 1.00 62.41 127 MET A O 1
ATOM 1010 N N . PHE A 1 128 ? -39.151 -2.318 44.014 1.00 56.16 128 PHE A N 1
ATOM 1011 C CA . PHE A 1 128 ? -40.326 -2.022 43.173 1.00 56.16 128 PHE A CA 1
ATOM 1012 C C . PHE A 1 128 ? -41.450 -3.068 43.292 1.00 56.16 128 PHE A C 1
ATOM 1014 O O . PHE A 1 128 ? -42.606 -2.756 43.005 1.00 56.16 128 PHE A O 1
ATOM 1021 N N . GLY A 1 129 ? -41.142 -4.289 43.740 1.00 54.50 129 GLY A N 1
ATOM 1022 C CA . GLY A 1 129 ? -42.111 -5.373 43.938 1.00 54.50 129 GLY A CA 1
ATOM 1023 C C . GLY A 1 129 ? -43.120 -5.106 45.060 1.00 54.50 129 GLY A C 1
ATOM 1024 O O . GLY A 1 129 ? -44.238 -5.620 45.013 1.00 54.50 129 GLY A O 1
ATOM 1025 N N . ASP A 1 130 ? -42.785 -4.231 46.011 1.00 51.62 130 ASP A N 1
ATOM 1026 C CA . ASP A 1 130 ? -43.682 -3.838 47.106 1.00 51.62 130 ASP A CA 1
ATOM 1027 C C . ASP A 1 130 ? -44.870 -2.965 46.650 1.00 51.62 130 ASP A C 1
ATOM 1029 O O . ASP A 1 130 ? -45.854 -2.831 47.381 1.00 51.62 130 ASP A O 1
ATOM 1033 N N . GLN A 1 131 ? -44.839 -2.402 45.432 1.00 53.47 131 GLN A N 1
ATOM 1034 C CA . GLN A 1 131 ? -45.976 -1.654 44.874 1.00 53.47 131 GLN A CA 1
ATOM 1035 C C . GLN A 1 131 ? -46.990 -2.522 44.106 1.00 53.47 131 GLN A C 1
ATOM 1037 O O . GLN A 1 131 ? -48.129 -2.085 43.928 1.00 53.47 131 GLN A O 1
ATOM 1042 N N . GLU A 1 132 ? -46.655 -3.752 43.695 1.00 43.12 132 GLU A N 1
ATOM 1043 C CA . GLU A 1 132 ? -47.601 -4.615 42.957 1.00 43.12 132 GLU A CA 1
ATOM 1044 C C . GLU A 1 132 ? -48.634 -5.308 43.861 1.00 43.12 132 GLU A C 1
ATOM 1046 O O . GLU A 1 132 ? -49.680 -5.745 43.381 1.00 43.12 132 GLU A O 1
ATOM 1051 N N . ASN A 1 133 ? -48.428 -5.333 45.183 1.00 49.72 133 ASN A N 1
ATOM 1052 C CA . ASN A 1 133 ? -49.361 -5.987 46.109 1.00 49.72 133 ASN A CA 1
ATOM 1053 C C . ASN A 1 133 ? -50.531 -5.087 46.579 1.00 49.72 133 ASN A C 1
ATOM 1055 O O . ASN A 1 133 ? -51.344 -5.501 47.404 1.00 49.72 133 ASN A O 1
ATOM 1059 N N . VAL A 1 134 ? -50.653 -3.857 46.053 1.00 46.16 134 VAL A N 1
ATOM 1060 C CA . VAL A 1 134 ? -51.705 -2.879 46.428 1.00 46.16 134 VAL A CA 1
ATOM 1061 C C . VAL A 1 134 ? -52.758 -2.670 45.319 1.00 46.16 134 VAL A C 1
ATOM 1063 O O . VAL A 1 134 ? -53.690 -1.889 45.478 1.00 46.16 134 VAL A O 1
ATOM 1066 N N . ILE A 1 135 ? -52.709 -3.423 44.213 1.00 47.81 135 ILE A N 1
ATOM 1067 C CA . ILE A 1 135 ? -53.720 -3.355 43.129 1.00 47.81 135 ILE A CA 1
ATOM 1068 C C . ILE A 1 135 ? -54.665 -4.576 43.162 1.00 47.81 135 ILE A C 1
ATOM 1070 O O . ILE A 1 135 ? -55.151 -5.053 42.144 1.00 47.81 135 ILE A O 1
ATOM 1074 N N . GLY A 1 136 ? -54.936 -5.124 44.351 1.00 48.19 136 GLY A N 1
ATOM 1075 C CA . GLY A 1 136 ? -55.793 -6.308 44.515 1.00 48.19 136 GLY A CA 1
ATOM 1076 C C . GLY A 1 136 ? -57.208 -6.051 45.044 1.00 48.19 136 GLY A C 1
ATOM 1077 O O . GLY A 1 136 ? -58.047 -6.946 44.960 1.00 48.19 136 GLY A O 1
ATOM 1078 N N . GLN A 1 137 ? -57.508 -4.873 45.610 1.00 47.00 137 GLN A N 1
ATOM 1079 C CA . GLN A 1 137 ? -58.735 -4.709 46.414 1.00 47.00 137 GLN A CA 1
ATOM 1080 C C . GLN A 1 137 ? -59.684 -3.579 46.004 1.00 47.00 137 GLN A C 1
ATOM 1082 O O . GLN A 1 137 ? -60.732 -3.413 46.627 1.00 47.00 137 GLN A O 1
ATOM 1087 N N . PHE A 1 138 ? -59.403 -2.844 44.928 1.00 41.56 138 PHE A N 1
ATOM 1088 C CA . PHE A 1 138 ? -60.372 -1.888 44.393 1.00 41.56 138 PHE A CA 1
ATOM 1089 C C . PHE A 1 138 ? -61.241 -2.547 43.319 1.00 41.56 138 PHE A C 1
ATOM 1091 O O . PHE A 1 138 ? -60.939 -2.516 42.130 1.00 41.56 138 PHE A O 1
ATOM 1098 N N . LYS A 1 139 ? -62.362 -3.142 43.747 1.00 47.28 139 LYS A N 1
ATOM 1099 C CA . LYS A 1 139 ? -63.505 -3.358 42.850 1.00 47.28 139 LYS A CA 1
ATOM 1100 C C . LYS A 1 139 ? -64.072 -1.982 42.472 1.00 47.28 139 LYS A C 1
ATOM 1102 O O . LYS A 1 139 ? -64.531 -1.281 43.376 1.00 47.28 139 LYS A O 1
ATOM 1107 N N . PRO A 1 140 ? -64.107 -1.581 41.191 1.00 41.34 140 PRO A N 1
ATOM 1108 C CA . PRO A 1 140 ? -64.797 -0.359 40.813 1.00 41.34 140 PRO A CA 1
ATOM 1109 C C . PRO A 1 140 ? -66.310 -0.616 40.881 1.00 41.34 140 PRO A C 1
ATOM 1111 O O . PRO A 1 140 ? -66.866 -1.395 40.108 1.00 41.34 140 PRO A O 1
ATOM 1114 N N . ASN A 1 141 ? -66.986 0.005 41.848 1.00 39.62 141 ASN A N 1
ATOM 1115 C CA . ASN A 1 141 ? -68.440 0.138 41.830 1.00 39.62 141 ASN A CA 1
ATOM 1116 C C . ASN A 1 141 ? -68.790 1.310 40.898 1.00 39.62 141 ASN A C 1
ATOM 1118 O O . ASN A 1 141 ? -68.484 2.459 41.207 1.00 39.62 141 ASN A O 1
ATOM 1122 N N . ASN A 1 142 ? -69.417 1.011 39.761 1.00 44.50 142 ASN A N 1
ATOM 1123 C CA . ASN A 1 142 ? -69.671 1.925 38.640 1.00 44.50 142 ASN A CA 1
ATOM 1124 C C . ASN A 1 142 ? -70.731 3.025 38.881 1.00 44.50 142 ASN A C 1
ATOM 1126 O O . ASN A 1 142 ? -71.301 3.518 37.916 1.00 44.50 142 ASN A O 1
ATOM 1130 N N . ASN A 1 143 ? -71.000 3.458 40.119 1.00 52.03 143 ASN A N 1
ATOM 1131 C CA . ASN A 1 143 ? -72.100 4.395 40.408 1.00 52.03 143 ASN A CA 1
ATOM 1132 C C . ASN A 1 143 ? -71.732 5.554 41.360 1.00 52.03 143 ASN A C 1
ATOM 1134 O O . ASN A 1 143 ? -72.442 5.791 42.336 1.00 52.03 143 ASN A O 1
ATOM 1138 N N . ALA A 1 144 ? -70.670 6.322 41.096 1.00 38.22 144 ALA A N 1
ATOM 1139 C CA . ALA A 1 144 ? -70.408 7.550 41.858 1.00 38.22 144 ALA A CA 1
ATOM 1140 C C . ALA A 1 144 ? -70.090 8.753 40.956 1.00 38.22 144 ALA A C 1
ATOM 1142 O O . ALA A 1 144 ? -69.103 8.783 40.228 1.00 38.22 144 ALA A O 1
ATOM 1143 N N . SER A 1 145 ? -70.992 9.730 41.040 1.00 44.91 145 SER A N 1
ATOM 1144 C CA . SER A 1 145 ? -70.990 11.051 40.413 1.00 44.91 145 SER A CA 1
ATOM 1145 C C . SER A 1 145 ? -69.705 11.841 40.701 1.00 44.91 145 SER A C 1
ATOM 1147 O O . SER A 1 145 ? -69.162 11.747 41.799 1.00 44.91 145 SER A O 1
ATOM 1149 N N . TYR A 1 146 ? -69.260 12.646 39.725 1.0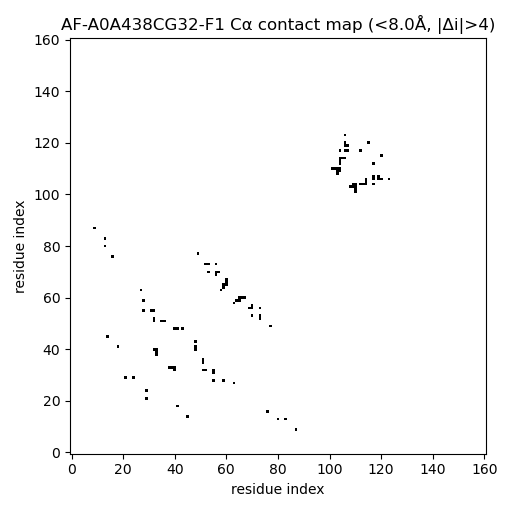0 50.47 146 TYR A N 1
ATOM 1150 C CA . TYR A 1 146 ? -68.117 13.570 39.808 1.00 50.47 146 TYR A CA 1
ATOM 1151 C C . TYR A 1 146 ? -68.020 14.251 41.188 1.00 50.47 146 TYR A C 1
ATOM 1153 O O . TYR A 1 146 ? -68.909 15.013 41.569 1.00 50.47 146 TYR A O 1
ATOM 1161 N N . GLY A 1 147 ? -66.937 13.986 41.923 1.00 41.09 147 GLY A N 1
ATOM 1162 C CA . GLY A 1 147 ? -66.681 14.546 43.250 1.00 41.09 147 GLY A CA 1
ATOM 1163 C C . GLY A 1 147 ? -65.243 15.040 43.368 1.00 41.09 147 GLY A C 1
ATOM 1164 O O . GLY A 1 147 ? -64.307 14.247 43.384 1.00 41.09 147 GLY A O 1
ATOM 1165 N N . ASN A 1 148 ? -65.079 16.361 43.435 1.00 52.38 148 ASN A N 1
ATOM 1166 C CA . ASN A 1 148 ? -63.802 17.056 43.584 1.00 52.38 148 ASN A CA 1
ATOM 1167 C C . ASN A 1 148 ? -63.047 16.595 44.844 1.00 52.38 148 ASN A C 1
ATOM 1169 O O . ASN A 1 148 ? -63.458 16.910 45.961 1.00 52.38 148 ASN A O 1
ATOM 1173 N N . THR A 1 149 ? -61.896 15.941 44.689 1.00 47.81 149 THR A N 1
ATOM 1174 C CA . THR A 1 149 ? -60.930 15.717 45.777 1.00 4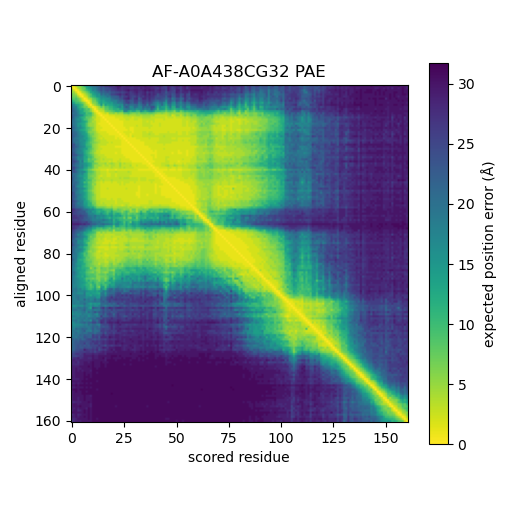7.81 149 THR A CA 1
ATOM 1175 C C . THR A 1 149 ? -60.106 16.984 46.014 1.00 47.81 149 THR A C 1
ATOM 1177 O O . THR A 1 149 ? -58.915 17.068 45.722 1.00 47.81 149 THR A O 1
ATOM 1180 N N . TYR A 1 150 ? -60.766 18.011 46.553 1.00 48.22 150 TYR A N 1
ATOM 1181 C CA . TYR A 1 150 ? -60.096 19.182 47.110 1.00 48.22 150 TYR A CA 1
ATOM 1182 C C . TYR A 1 150 ? -59.333 18.763 48.376 1.00 48.22 150 TYR A C 1
ATOM 1184 O O . TYR A 1 150 ? -59.931 18.431 49.398 1.00 48.22 150 TYR A O 1
ATOM 1192 N N . ASN A 1 151 ? -58.002 18.749 48.298 1.00 48.53 151 ASN A N 1
ATOM 1193 C CA . ASN A 1 151 ? -57.123 18.421 49.417 1.00 48.53 151 ASN A CA 1
ATOM 1194 C C . ASN A 1 151 ? -56.992 19.634 50.356 1.00 48.53 151 ASN A C 1
ATOM 1196 O O . ASN A 1 151 ? -56.317 20.615 50.045 1.00 48.53 151 ASN A O 1
ATOM 1200 N N . SER A 1 152 ? -57.621 19.558 51.529 1.00 56.91 152 SER A N 1
ATOM 1201 C CA . SER A 1 152 ? -57.627 20.612 52.551 1.00 56.91 152 SER A CA 1
ATOM 1202 C C . SER A 1 152 ? -56.265 20.882 53.209 1.00 56.91 152 SER A C 1
ATOM 1204 O O . SER A 1 152 ? -56.132 21.883 53.913 1.00 56.91 152 SER A O 1
ATOM 1206 N N . ASN A 1 153 ? -55.241 20.057 52.961 1.00 54.94 153 ASN A N 1
ATOM 1207 C CA . ASN A 1 153 ? -53.916 20.200 53.579 1.00 54.94 153 ASN A CA 1
ATOM 1208 C C . ASN A 1 153 ? -53.024 21.269 52.925 1.00 54.94 153 ASN A C 1
ATOM 1210 O O . ASN A 1 153 ? -51.939 21.543 53.425 1.00 54.94 153 ASN A O 1
ATOM 1214 N N . TRP A 1 154 ? -53.481 21.923 51.854 1.00 53.88 154 TRP A N 1
ATOM 1215 C CA . TRP A 1 154 ? -52.733 22.992 51.172 1.00 53.88 154 TRP A CA 1
ATOM 1216 C C . TRP A 1 154 ? -53.024 24.402 51.711 1.00 53.88 154 TRP A C 1
ATOM 1218 O O . TRP A 1 154 ? -52.511 25.383 51.182 1.00 53.88 154 TRP A O 1
ATOM 1228 N N . ARG A 1 155 ? -53.841 24.534 52.766 1.00 55.91 155 ARG A N 1
ATOM 1229 C CA . ARG A 1 155 ? -54.257 25.846 53.300 1.00 55.91 155 ARG A CA 1
ATOM 1230 C C . ARG A 1 155 ? -53.236 26.551 54.197 1.00 55.91 155 ARG A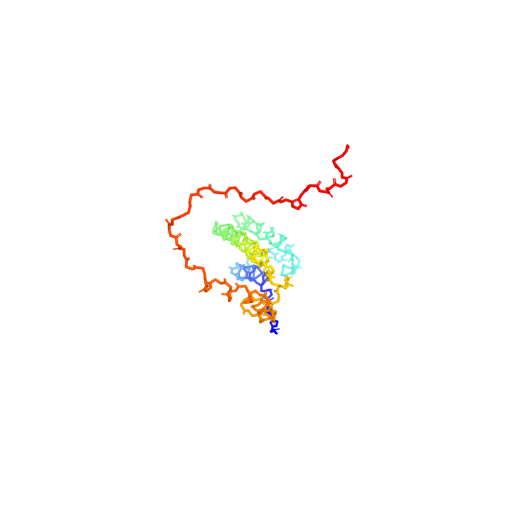 C 1
ATOM 1232 O O . ARG A 1 155 ? -53.422 27.730 54.460 1.00 55.91 155 ARG A O 1
ATOM 1239 N N . ASN A 1 156 ? -52.173 25.880 54.641 1.00 54.72 156 ASN A N 1
ATOM 1240 C CA . ASN A 1 156 ? -51.229 26.435 55.622 1.00 54.72 156 ASN A CA 1
ATOM 1241 C C . ASN A 1 156 ? -49.795 26.534 55.077 1.00 54.72 156 ASN A C 1
ATOM 1243 O O . ASN A 1 156 ? -48.848 26.147 55.758 1.00 54.72 156 ASN A O 1
ATOM 1247 N N . HIS A 1 157 ? -49.620 27.014 53.841 1.00 48.81 157 HIS A N 1
ATOM 1248 C CA . HIS A 1 157 ? -48.285 27.292 53.311 1.00 48.81 157 HIS A CA 1
ATOM 1249 C C . HIS A 1 157 ? -47.873 28.740 53.647 1.00 48.81 157 HIS A C 1
ATOM 1251 O O . HIS A 1 157 ? -48.497 29.670 53.134 1.00 48.81 157 HIS A O 1
ATOM 1257 N N . PRO A 1 158 ? -46.822 28.967 54.457 1.00 61.09 158 PRO A N 1
ATOM 1258 C CA . PRO A 1 158 ? -46.416 30.297 54.933 1.00 61.09 158 PRO A CA 1
ATOM 1259 C C . PRO A 1 158 ? -45.750 31.183 53.863 1.00 61.09 158 PRO A C 1
ATOM 1261 O O . PRO A 1 158 ? -45.182 32.212 54.197 1.00 61.09 158 PRO A O 1
ATOM 1264 N N . ASN A 1 159 ? -45.807 30.796 52.586 1.00 53.72 159 ASN A N 1
ATOM 1265 C CA . ASN A 1 159 ? -45.254 31.561 51.461 1.00 53.72 159 ASN A CA 1
ATOM 1266 C C . ASN A 1 159 ? -46.348 32.125 50.530 1.00 53.72 159 ASN A C 1
ATOM 1268 O O . ASN A 1 159 ? -46.063 32.538 49.412 1.00 53.72 159 ASN A O 1
ATOM 1272 N N . PHE A 1 160 ? -47.607 32.098 50.983 1.00 51.62 160 PHE A N 1
ATOM 1273 C CA . PHE A 1 160 ? -48.696 32.904 50.431 1.00 51.62 160 PHE A CA 1
ATOM 1274 C C . PHE A 1 160 ? -49.108 33.950 51.472 1.00 51.62 160 PHE A C 1
ATOM 1276 O O . PHE A 1 160 ? -50.112 33.802 52.169 1.00 51.62 160 PHE A O 1
ATOM 1283 N N . SER A 1 161 ? -48.288 34.991 51.572 1.00 51.34 161 SER A N 1
ATOM 1284 C CA . SER A 1 161 ? -48.631 36.312 52.104 1.00 51.34 161 SER A CA 1
ATOM 1285 C C . SER A 1 161 ? -48.125 37.351 51.121 1.00 51.34 161 SER A C 1
ATOM 1287 O O . SER A 1 161 ? -46.938 37.211 50.748 1.00 51.34 161 SER A O 1
#

Secondary structure (DSSP, 8-state):
--------GGGHHHHHHHHHHHHHS-HHHHHHHHHHHTT-GGGS-HHHHHHHHHHHHHHHHHHT---THHHHHHHHHHHHHHHHHHHHHHHHHHHHHHHHH-PPPTTT--SSS-GGG-TTHHHHHHHHHTTGGGSSS----S---------GGGTT-TT--

Sequence (161 aa):
MEAINAYPHHGFDTWLLVSYFYDGMSSSMKLLLETMCGGDFMNKNMEEAMDFLSYVAEAGMYTLNEDIDMKAKVAAMTRRLEELELKKIHEVQVVAETLVQVKPCPICQSYEYLVEECPTIPAAREMFGDQENVIGQFKPNNNASYGNTYNSNWRNHPNFS

Foldseek 3Di:
DDDPPPVPCLVVVLLVLLVVLLVPDDPVLVVQLCVVVVNCLSVDDPVVNLVSQCVSLVCCVVPVVDDPVSNVSSVVSVVVVVVSVVVVVVVVVVVVVVLVPQAQQPQPRHSPDDVVPDPCVVVVCVVVVVVVVPPPPDDDPPDDDDDDPPPPPVPDDPPPD

Nearest PDB structures (foldseek):
  5n77-assembly1_E  TM=2.857E-01  e=3.093E+00  Escherichia coli
  5ij8-assembly1_T  TM=3.836E-01  e=9.721E+00  Homo sapiens
  8j0o-assembly1_B  TM=2.805E-01  e=7.731E+00  Homo sapiens

Radius of gyration: 35.98 Å; Cα contacts (8 Å, |Δi|>4): 59; chains: 1; bounding box: 93×49×79 Å

Organism: Vitis vinifera (NCBI:txid29760)

Mean predicted aligned error: 18.34 Å

pLDDT: mean 71.96, std 16.71, range [38.22, 94.19]

Solvent-accessible surface area (backbone atoms only — not comparable to full-atom values): 10162 Å² total; per-residue (Å²): 134,82,82,81,78,76,70,77,59,78,64,53,65,61,53,48,53,52,49,54,50,58,70,71,46,53,72,68,55,48,52,52,48,27,62,76,44,74,72,45,53,92,75,48,54,71,68,60,42,51,53,50,53,51,49,46,35,56,48,30,52,77,74,66,75,44,62,74,62,48,48,51,50,51,53,54,48,53,53,50,49,53,51,52,55,51,49,50,52,48,53,55,48,52,53,52,52,51,60,68,65,59,66,48,18,91,90,78,63,41,77,89,52,58,64,91,68,42,87,59,51,67,59,54,48,56,72,57,53,70,64,67,76,73,80,80,76,82,76,84,75,95,79,76,77,95,72,86,86,75,70,77,85,71,78,80,57,94,84,78,124